Protein AF-A0A3D4LK82-F1 (afdb_monomer_lite)

Structure (mmCIF, N/CA/C/O backbone):
data_AF-A0A3D4LK82-F1
#
_entry.id   AF-A0A3D4LK82-F1
#
loop_
_atom_site.group_PDB
_atom_site.id
_atom_site.type_symbol
_atom_site.label_atom_id
_atom_site.label_alt_id
_atom_site.label_comp_id
_atom_site.label_asym_id
_atom_site.label_entity_id
_atom_site.label_seq_id
_atom_site.pdbx_PDB_ins_code
_atom_site.Cartn_x
_atom_site.Cartn_y
_atom_site.Cartn_z
_atom_site.occupancy
_atom_site.B_iso_or_equiv
_atom_site.auth_seq_id
_atom_site.auth_comp_id
_atom_site.auth_asym_id
_atom_site.auth_atom_id
_atom_site.pdbx_PDB_model_num
ATOM 1 N N . MET A 1 1 ? -35.563 -8.053 47.922 1.00 44.19 1 MET A N 1
ATOM 2 C CA . MET A 1 1 ? -35.223 -7.021 46.911 1.00 44.19 1 MET A CA 1
ATOM 3 C C . MET A 1 1 ? -33.877 -7.373 46.283 1.00 44.19 1 MET A C 1
ATOM 5 O O . MET A 1 1 ? -32.844 -7.147 46.899 1.00 44.19 1 MET A O 1
ATOM 9 N N . ASN A 1 2 ? -33.874 -8.011 45.109 1.00 56.84 2 ASN A N 1
ATOM 10 C CA . ASN A 1 2 ? -32.647 -8.524 44.489 1.00 56.84 2 ASN A CA 1
ATOM 11 C C . ASN A 1 2 ? -31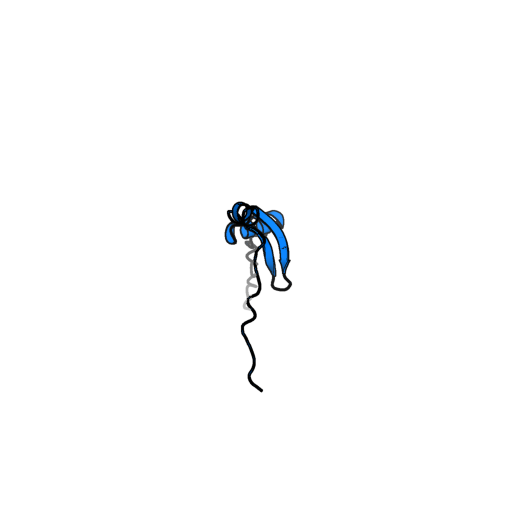.983 -7.421 43.643 1.00 56.84 2 ASN A C 1
ATOM 13 O O . ASN A 1 2 ? -32.512 -7.030 42.602 1.00 56.84 2 ASN A O 1
ATOM 17 N N . LYS A 1 3 ? -30.845 -6.881 44.098 1.00 60.91 3 LYS A N 1
ATOM 18 C CA . LYS A 1 3 ? -30.084 -5.853 43.367 1.00 60.91 3 LYS A CA 1
ATOM 19 C C . LYS A 1 3 ? -29.364 -6.515 42.185 1.00 60.91 3 LYS A C 1
ATOM 21 O O . LYS A 1 3 ? -28.329 -7.150 42.368 1.00 60.91 3 LYS A O 1
ATOM 26 N N . LYS A 1 4 ? -29.908 -6.385 40.970 1.00 69.69 4 LYS A N 1
ATOM 27 C CA . LYS A 1 4 ? -29.246 -6.853 39.740 1.00 69.69 4 LYS A CA 1
ATOM 28 C C . LYS A 1 4 ? -27.951 -6.052 39.540 1.00 69.69 4 LYS A C 1
ATOM 30 O O . LYS A 1 4 ? -28.003 -4.853 39.271 1.00 69.69 4 LYS A O 1
ATOM 35 N N . LYS A 1 5 ? -26.787 -6.696 39.699 1.00 69.38 5 LYS A N 1
ATOM 36 C CA . LYS A 1 5 ? -25.479 -6.095 39.393 1.00 69.38 5 LYS A CA 1
ATOM 37 C C . LYS A 1 5 ? -25.422 -5.798 37.891 1.00 69.38 5 LYS A C 1
ATOM 39 O O . LYS A 1 5 ? -25.488 -6.708 37.071 1.00 69.38 5 LYS A O 1
ATOM 44 N N . ARG A 1 6 ? -25.320 -4.516 37.532 1.00 69.25 6 ARG A N 1
ATOM 45 C CA . ARG A 1 6 ? -25.071 -4.065 36.157 1.00 69.25 6 ARG A CA 1
ATOM 46 C C . ARG A 1 6 ? -23.651 -4.489 35.775 1.00 69.25 6 ARG A C 1
ATOM 48 O O . ARG A 1 6 ? -22.686 -3.911 36.264 1.00 69.25 6 ARG A O 1
ATOM 55 N N . ILE A 1 7 ? -23.530 -5.506 34.928 1.00 72.25 7 ILE A N 1
ATOM 56 C CA . ILE A 1 7 ? -22.258 -5.889 34.311 1.00 72.25 7 ILE A CA 1
ATOM 57 C C . ILE A 1 7 ? -21.899 -4.768 33.328 1.00 72.25 7 ILE A C 1
ATOM 59 O O . ILE A 1 7 ? -22.588 -4.571 32.325 1.00 72.25 7 ILE A O 1
ATOM 63 N N . LYS A 1 8 ? -20.866 -3.980 33.643 1.00 72.00 8 LYS A N 1
ATOM 64 C CA . LYS A 1 8 ? -20.278 -3.040 32.685 1.00 72.00 8 LYS A CA 1
ATOM 65 C C . LYS A 1 8 ? -19.516 -3.884 31.666 1.00 72.00 8 LYS A C 1
ATOM 67 O O . LYS A 1 8 ? -18.537 -4.524 32.030 1.00 72.00 8 LYS A O 1
ATOM 72 N N . LYS A 1 9 ? -19.985 -3.917 30.417 1.00 69.38 9 LYS A N 1
ATOM 73 C CA . LYS A 1 9 ? -19.219 -4.483 29.304 1.00 69.38 9 LYS A CA 1
ATOM 74 C C . LYS A 1 9 ? -17.976 -3.608 29.132 1.00 69.38 9 LYS A C 1
ATOM 76 O O . LYS A 1 9 ? -18.092 -2.476 28.668 1.00 69.38 9 LYS A O 1
ATOM 81 N N . THR A 1 10 ? -16.824 -4.086 29.583 1.00 68.38 10 THR A N 1
ATOM 82 C CA . THR A 1 10 ? -15.530 -3.507 29.226 1.00 68.38 10 THR A CA 1
ATOM 83 C C . THR A 1 10 ? -15.376 -3.685 27.723 1.00 68.38 10 THR A C 1
ATOM 85 O O . THR A 1 10 ? -15.380 -4.809 27.225 1.00 68.38 10 THR A O 1
ATOM 88 N N . LYS A 1 11 ? -15.350 -2.579 26.976 1.00 67.94 11 LYS A N 1
ATOM 89 C CA . LYS A 1 11 ? -14.937 -2.623 25.575 1.00 67.94 11 LYS A CA 1
ATOM 90 C C . LYS A 1 11 ? -13.455 -2.992 25.606 1.00 67.94 11 LYS A C 1
ATOM 92 O O . LYS A 1 11 ? -12.672 -2.228 26.165 1.00 67.94 11 LYS A O 1
ATOM 97 N N . ASN A 1 12 ? -13.103 -4.182 25.122 1.00 67.81 12 ASN A N 1
ATOM 98 C CA . ASN A 1 12 ? -11.710 -4.492 24.820 1.00 67.81 12 ASN A CA 1
ATOM 99 C C . ASN A 1 12 ? -11.278 -3.486 23.755 1.00 67.81 12 ASN A C 1
ATOM 101 O O . ASN A 1 12 ? -11.803 -3.507 22.646 1.00 67.81 12 ASN A O 1
ATOM 105 N N . ASN A 1 13 ? -10.419 -2.555 24.155 1.00 64.06 13 ASN A N 1
ATOM 106 C CA . ASN A 1 13 ? -9.883 -1.494 23.309 1.00 64.06 13 ASN A CA 1
ATOM 107 C C . ASN A 1 13 ? -8.537 -1.896 22.682 1.00 64.06 13 ASN A C 1
ATOM 109 O O . ASN A 1 13 ? -7.857 -1.029 22.151 1.00 64.06 13 ASN A O 1
ATOM 113 N N . ASP A 1 14 ? -8.167 -3.181 22.709 1.00 73.50 14 ASP A N 1
ATOM 114 C CA . ASP A 1 14 ? -6.994 -3.715 21.996 1.00 73.50 14 ASP A CA 1
ATOM 115 C C . ASP A 1 14 ? -7.288 -3.864 20.497 1.00 73.50 14 ASP A C 1
ATOM 117 O O . ASP A 1 14 ? -7.181 -4.941 19.916 1.00 73.50 14 ASP A O 1
ATOM 121 N N . VAL A 1 15 ? -7.738 -2.780 19.867 1.00 74.69 15 VAL A N 1
ATOM 122 C CA . VAL A 1 15 ? -7.698 -2.668 18.412 1.00 74.69 15 VAL A CA 1
ATOM 123 C C . VAL A 1 15 ? -6.363 -2.024 18.094 1.00 74.69 15 VAL A C 1
ATOM 125 O O . VAL A 1 15 ? -6.124 -0.877 18.467 1.00 74.69 15 VAL A O 1
ATOM 128 N N . GLU A 1 16 ? -5.487 -2.782 17.449 1.00 79.75 16 GLU A N 1
ATOM 129 C CA . GLU A 1 16 ? -4.252 -2.246 16.901 1.00 79.75 16 GLU A CA 1
ATOM 130 C C . GLU A 1 16 ? -4.616 -1.300 15.751 1.00 79.75 16 GLU A C 1
ATOM 132 O O . GLU A 1 16 ? -5.289 -1.690 14.796 1.00 79.75 16 GLU A O 1
ATOM 137 N N . ILE A 1 17 ? -4.262 -0.025 15.902 1.00 84.88 17 ILE A N 1
ATOM 138 C CA . ILE A 1 17 ? -4.508 1.015 14.904 1.00 84.88 17 ILE A CA 1
ATOM 139 C C . ILE A 1 17 ? -3.170 1.287 14.237 1.00 84.88 17 ILE A C 1
ATOM 141 O O . ILE A 1 17 ? -2.245 1.758 14.898 1.00 84.88 17 ILE A O 1
ATOM 145 N N . TRP A 1 18 ? -3.077 0.982 12.949 1.00 89.25 18 TRP A N 1
ATOM 146 C CA . TRP A 1 18 ? -1.900 1.298 12.150 1.00 89.25 18 TRP A CA 1
ATOM 147 C C . TRP A 1 18 ? -1.971 2.725 11.626 1.00 89.25 18 TRP A C 1
ATOM 149 O O . TRP A 1 18 ? -3.058 3.250 11.356 1.00 89.25 18 TRP A O 1
ATOM 159 N N . THR A 1 19 ? -0.803 3.349 11.497 1.00 90.00 19 THR A N 1
ATOM 160 C CA . THR A 1 19 ? -0.682 4.577 10.713 1.00 90.00 19 THR A CA 1
ATOM 161 C C . THR A 1 19 ? -0.775 4.252 9.224 1.00 90.00 19 THR A C 1
ATOM 163 O O . THR A 1 19 ? -0.662 3.095 8.814 1.00 90.00 19 THR A O 1
ATOM 166 N N . GLU A 1 20 ? -1.013 5.275 8.408 1.00 86.12 20 GLU A N 1
ATOM 167 C CA . GLU A 1 20 ? -1.074 5.127 6.953 1.00 86.12 20 GLU A CA 1
ATOM 168 C C . GLU A 1 20 ? 0.250 4.583 6.405 1.00 86.12 20 GLU A C 1
ATOM 170 O O . GLU A 1 20 ? 0.238 3.617 5.649 1.00 86.12 20 GLU A O 1
ATOM 175 N N . GLU A 1 21 ? 1.386 5.092 6.893 1.00 86.88 21 GLU A N 1
ATOM 176 C CA . GLU A 1 21 ? 2.706 4.644 6.439 1.00 86.88 21 GLU A CA 1
ATOM 177 C C . GLU A 1 21 ? 2.953 3.166 6.767 1.00 86.88 21 GLU A C 1
ATOM 179 O O . GLU A 1 21 ? 3.442 2.415 5.931 1.00 86.88 21 GLU A O 1
ATOM 184 N N . GLN A 1 22 ? 2.552 2.716 7.961 1.00 89.06 22 GLN A N 1
ATOM 185 C CA . GLN A 1 22 ? 2.686 1.310 8.364 1.00 89.06 22 GLN A CA 1
ATOM 186 C C . GLN A 1 22 ? 1.833 0.379 7.501 1.00 89.06 22 GLN A C 1
ATOM 188 O O . GLN A 1 22 ? 2.232 -0.744 7.196 1.00 89.06 22 GLN A O 1
ATOM 193 N N . TYR A 1 23 ? 0.644 0.840 7.120 1.00 88.69 23 TYR A N 1
ATOM 194 C CA . TYR A 1 23 ? -0.239 0.086 6.245 1.00 88.69 23 TYR A CA 1
ATOM 195 C C . TYR A 1 23 ? 0.322 -0.004 4.820 1.00 88.69 23 TYR A C 1
ATOM 197 O O . TYR A 1 23 ? 0.276 -1.074 4.211 1.00 88.69 23 TYR A O 1
ATOM 205 N N . GLU A 1 24 ? 0.885 1.088 4.303 1.00 86.88 24 GLU A N 1
ATOM 206 C CA . GLU A 1 24 ? 1.532 1.116 2.990 1.00 86.88 24 GLU A CA 1
ATOM 207 C C . GLU A 1 24 ? 2.792 0.247 2.941 1.00 86.88 24 GLU A C 1
ATOM 209 O O . GLU A 1 24 ? 2.933 -0.540 2.008 1.00 86.88 24 GLU A O 1
ATOM 214 N N . GLU A 1 25 ? 3.663 0.320 3.953 1.00 87.25 25 GLU A N 1
ATOM 215 C CA . GLU A 1 25 ? 4.853 -0.538 4.066 1.00 87.25 25 GLU A CA 1
ATOM 216 C C . GLU A 1 25 ? 4.470 -2.021 4.101 1.00 87.25 25 GLU A C 1
ATOM 218 O O . GLU A 1 25 ? 5.016 -2.826 3.345 1.00 87.25 25 GLU A O 1
ATOM 223 N N . TYR A 1 26 ? 3.467 -2.382 4.908 1.00 89.38 26 TYR A N 1
ATOM 224 C CA . TYR A 1 26 ? 2.952 -3.750 4.966 1.00 89.38 26 TYR A CA 1
ATOM 225 C C . TYR A 1 26 ? 2.476 -4.251 3.597 1.00 89.38 26 TYR A C 1
ATOM 227 O O . TYR A 1 26 ? 2.746 -5.388 3.206 1.00 89.38 26 TYR A O 1
ATOM 235 N N . LEU A 1 27 ? 1.754 -3.412 2.856 1.00 88.19 27 LEU A N 1
ATOM 236 C CA . LEU A 1 27 ? 1.272 -3.767 1.527 1.00 88.19 27 LEU A CA 1
ATOM 237 C C . LEU A 1 27 ? 2.396 -3.831 0.497 1.00 88.19 27 LEU A C 1
ATOM 239 O O . LEU A 1 27 ? 2.364 -4.707 -0.366 1.00 88.19 27 LEU A O 1
ATOM 243 N N . ALA A 1 28 ? 3.378 -2.937 0.582 1.00 87.69 28 ALA A N 1
ATOM 244 C CA . ALA A 1 28 ? 4.555 -2.974 -0.271 1.00 87.69 28 ALA A CA 1
ATOM 245 C C . ALA A 1 28 ? 5.303 -4.301 -0.091 1.00 87.69 28 ALA A C 1
ATOM 247 O O . ALA A 1 28 ? 5.577 -4.985 -1.072 1.00 87.69 28 ALA A O 1
ATOM 248 N N . GLU A 1 29 ? 5.525 -4.739 1.149 1.00 87.31 29 GLU A N 1
ATOM 249 C CA . GLU A 1 29 ? 6.137 -6.042 1.433 1.00 87.31 29 GLU A CA 1
ATOM 250 C C . GLU A 1 29 ? 5.269 -7.220 0.965 1.00 87.31 29 GLU A C 1
ATOM 252 O O . GLU A 1 29 ? 5.777 -8.170 0.369 1.00 87.31 29 GLU A O 1
ATOM 257 N N . LEU A 1 30 ? 3.953 -7.168 1.204 1.00 89.62 30 LEU A N 1
ATOM 258 C CA . LEU A 1 30 ? 3.030 -8.257 0.863 1.00 89.62 30 LEU A CA 1
ATOM 259 C C . LEU A 1 30 ? 2.951 -8.525 -0.646 1.00 89.62 30 LEU A C 1
ATOM 261 O O . LEU A 1 30 ? 2.829 -9.678 -1.062 1.00 89.62 30 LEU A O 1
ATOM 265 N N . TYR A 1 31 ? 2.980 -7.465 -1.451 1.00 85.94 31 TYR A N 1
ATOM 266 C CA . TYR A 1 31 ? 2.903 -7.531 -2.913 1.00 85.94 31 TYR A CA 1
ATOM 267 C C . TYR A 1 31 ? 4.279 -7.492 -3.590 1.00 85.94 31 TYR A C 1
ATOM 269 O O . TYR A 1 31 ? 4.337 -7.444 -4.816 1.00 85.94 31 TYR A O 1
ATOM 277 N N . ASP A 1 32 ? 5.363 -7.516 -2.810 1.00 87.56 32 ASP A N 1
ATOM 278 C CA . ASP A 1 32 ? 6.743 -7.388 -3.284 1.00 87.56 32 ASP A CA 1
ATOM 279 C C . ASP A 1 32 ? 6.948 -6.150 -4.182 1.00 87.56 32 ASP A C 1
ATOM 281 O O . ASP A 1 32 ? 7.416 -6.229 -5.317 1.00 87.56 32 ASP A O 1
ATOM 285 N N . MET A 1 33 ? 6.544 -4.982 -3.680 1.00 86.50 33 MET A N 1
ATOM 286 C CA . MET A 1 33 ? 6.672 -3.683 -4.339 1.00 86.50 33 MET A CA 1
ATOM 287 C C . MET A 1 33 ? 7.778 -2.826 -3.716 1.00 86.50 33 MET A C 1
ATOM 289 O O . MET A 1 33 ? 7.932 -2.768 -2.500 1.00 86.50 33 MET A O 1
ATOM 293 N N . GLU A 1 34 ? 8.518 -2.116 -4.568 1.00 86.75 34 GLU A N 1
ATOM 294 C CA . GLU A 1 34 ? 9.504 -1.095 -4.190 1.00 86.75 34 GLU A CA 1
A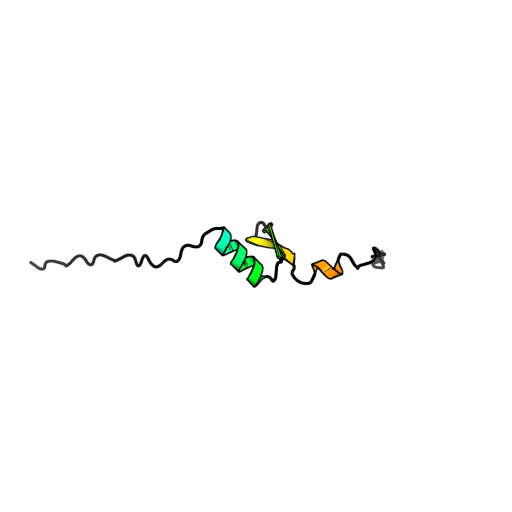TOM 295 C C . GLU A 1 34 ? 8.813 0.226 -3.826 1.00 86.75 34 GLU A C 1
ATOM 297 O O . GLU A 1 34 ? 9.253 0.957 -2.940 1.00 86.75 34 GLU A O 1
ATOM 302 N N . TYR A 1 35 ? 7.726 0.551 -4.531 1.00 85.12 35 TYR A N 1
ATOM 303 C CA . TYR A 1 35 ? 7.016 1.816 -4.378 1.00 85.12 35 TYR A CA 1
ATOM 304 C C . TYR A 1 35 ? 5.531 1.656 -4.685 1.00 85.12 35 TYR A C 1
ATOM 306 O O . TYR A 1 35 ? 5.177 1.147 -5.748 1.00 85.12 35 TYR A O 1
ATOM 314 N N . VAL A 1 36 ? 4.668 2.155 -3.798 1.00 89.12 36 VAL A N 1
ATOM 315 C CA . VAL A 1 36 ? 3.216 2.223 -4.008 1.00 89.12 36 VAL A CA 1
ATOM 316 C C . VAL A 1 36 ? 2.863 3.599 -4.566 1.00 89.12 36 VAL A C 1
ATOM 318 O O . VAL A 1 36 ? 3.090 4.619 -3.924 1.00 89.12 36 VAL A O 1
ATOM 321 N N . ALA A 1 37 ? 2.310 3.638 -5.779 1.00 88.75 37 ALA A N 1
ATOM 322 C CA . ALA A 1 37 ? 1.883 4.880 -6.425 1.00 88.75 37 ALA A CA 1
ATOM 323 C C . ALA A 1 37 ? 0.430 5.249 -6.084 1.00 88.75 37 ALA A C 1
ATOM 325 O O . ALA A 1 37 ? 0.021 6.399 -6.253 1.00 88.75 37 ALA A O 1
ATOM 326 N N . GLY A 1 38 ? -0.362 4.269 -5.646 1.00 89.56 38 GLY A N 1
ATOM 327 C CA . GLY A 1 38 ? -1.740 4.461 -5.225 1.00 89.56 38 GLY A CA 1
ATOM 328 C C . GLY A 1 38 ? -2.523 3.155 -5.154 1.00 89.56 38 GLY A C 1
ATOM 329 O O . GLY A 1 38 ? -1.962 2.059 -5.174 1.00 89.56 38 GLY A O 1
ATOM 330 N N . PHE A 1 39 ? -3.847 3.293 -5.092 1.00 90.75 39 PHE A N 1
ATOM 331 C CA . PHE A 1 39 ? -4.790 2.192 -4.925 1.00 90.75 39 PHE A CA 1
ATOM 332 C C . PHE A 1 39 ? -5.862 2.215 -6.009 1.00 90.75 39 PHE A C 1
ATOM 334 O O . PHE A 1 39 ? -6.375 3.270 -6.383 1.00 90.75 39 PHE A O 1
ATOM 341 N N . THR A 1 40 ? -6.22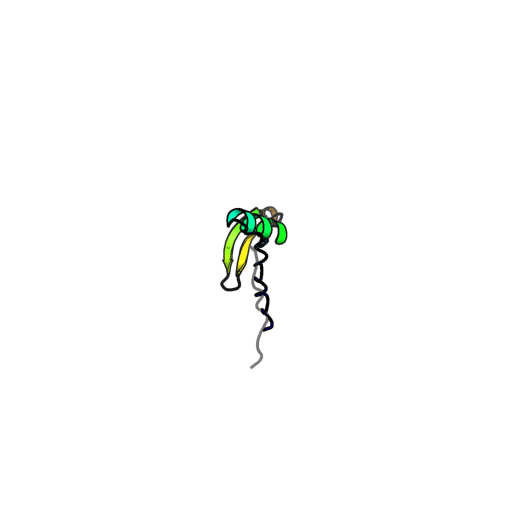1 1.035 -6.503 1.00 90.81 40 THR A N 1
ATOM 342 C CA . THR A 1 40 ? -7.388 0.863 -7.375 1.00 90.81 40 THR A CA 1
ATOM 343 C C . THR A 1 40 ? -8.687 1.083 -6.596 1.00 90.81 40 THR A C 1
ATOM 345 O O . THR A 1 40 ? -8.709 1.020 -5.367 1.00 90.81 40 THR A O 1
ATOM 348 N N . GLU A 1 41 ? -9.808 1.252 -7.302 1.00 89.69 41 GLU A N 1
ATOM 349 C CA . GLU A 1 41 ? -11.140 1.343 -6.677 1.00 89.69 41 GLU A CA 1
ATOM 350 C C . GLU A 1 41 ? -11.485 0.115 -5.809 1.00 89.69 41 GLU A C 1
ATOM 352 O O . GLU A 1 41 ? -12.278 0.215 -4.875 1.00 89.69 41 GLU A O 1
ATOM 357 N N . GLY A 1 42 ? -10.863 -1.038 -6.084 1.00 88.19 42 GLY A N 1
ATOM 358 C CA . GLY A 1 42 ? -10.992 -2.263 -5.291 1.00 88.19 42 GLY A CA 1
ATOM 359 C C . GLY A 1 42 ? -10.066 -2.345 -4.073 1.00 88.19 42 GLY A C 1
ATOM 360 O O . GLY A 1 42 ? -10.056 -3.374 -3.402 1.00 88.19 42 GLY A O 1
ATOM 361 N N . GLY A 1 43 ? -9.268 -1.308 -3.797 1.00 84.69 43 GLY A N 1
ATOM 362 C CA . GLY A 1 43 ? -8.304 -1.287 -2.693 1.00 84.69 43 GLY A CA 1
ATOM 363 C C . GLY A 1 43 ? -7.029 -2.096 -2.950 1.00 84.69 43 GLY A C 1
ATOM 364 O O . GLY A 1 43 ? -6.267 -2.340 -2.020 1.00 84.69 43 GLY A O 1
ATOM 365 N N . VAL A 1 44 ? -6.784 -2.516 -4.195 1.00 87.19 44 VAL A N 1
ATOM 366 C CA . VAL A 1 44 ? -5.540 -3.201 -4.580 1.00 87.19 44 VAL A CA 1
ATOM 367 C C . VAL A 1 44 ? -4.462 -2.149 -4.859 1.00 87.19 44 VAL A C 1
ATOM 369 O O . VAL A 1 44 ? -4.734 -1.257 -5.674 1.00 87.19 44 VAL A O 1
ATOM 372 N N . PRO A 1 45 ? -3.283 -2.220 -4.216 1.00 90.25 45 PRO A N 1
ATOM 373 C CA . PRO A 1 45 ? -2.189 -1.289 -4.471 1.00 90.25 45 PRO A CA 1
ATOM 374 C C . PRO A 1 45 ? -1.583 -1.503 -5.866 1.00 90.25 45 PRO A C 1
ATOM 376 O O . PRO A 1 45 ? -1.520 -2.629 -6.360 1.00 90.25 45 PRO A O 1
ATOM 379 N N . TYR A 1 46 ? -1.138 -0.419 -6.503 1.00 88.31 46 TYR A N 1
ATOM 380 C CA . TYR A 1 46 ? -0.384 -0.460 -7.758 1.00 88.31 46 TYR A CA 1
ATOM 381 C C . TYR A 1 46 ? 0.862 0.423 -7.665 1.00 88.31 46 TYR A C 1
ATOM 383 O O . TYR A 1 46 ? 0.865 1.460 -6.995 1.00 88.31 46 TYR A O 1
ATOM 391 N N . GLY A 1 47 ? 1.928 0.029 -8.358 1.00 88.44 47 GLY A N 1
ATOM 392 C CA . GLY A 1 47 ? 3.204 0.719 -8.257 1.00 88.44 47 GLY A CA 1
ATOM 393 C C . GLY A 1 47 ? 4.345 -0.013 -8.951 1.00 88.44 47 GLY A C 1
ATOM 394 O O . GLY A 1 47 ? 4.136 -0.663 -9.974 1.00 88.44 47 GLY A O 1
ATOM 395 N N 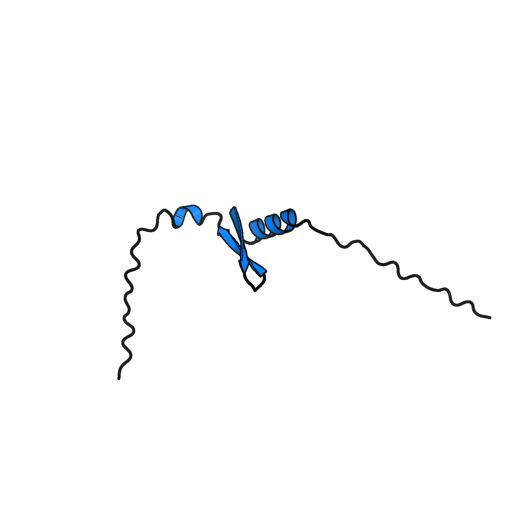. ILE A 1 48 ? 5.552 0.143 -8.413 1.00 86.56 48 ILE A N 1
ATOM 396 C CA . ILE A 1 48 ? 6.777 -0.465 -8.938 1.00 86.56 48 ILE A CA 1
ATOM 397 C C . ILE A 1 48 ? 7.038 -1.751 -8.158 1.00 86.56 48 ILE A C 1
ATOM 399 O O . ILE A 1 48 ? 7.184 -1.697 -6.940 1.00 86.56 48 ILE A O 1
ATOM 403 N N . PHE A 1 49 ? 7.114 -2.889 -8.846 1.00 87.12 49 PHE A N 1
ATOM 404 C CA . PHE A 1 49 ? 7.438 -4.179 -8.237 1.00 87.12 49 PHE A CA 1
ATOM 405 C C . PHE A 1 49 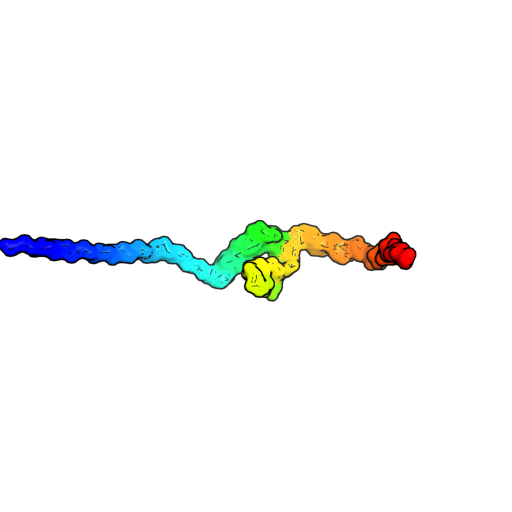? 8.946 -4.351 -8.033 1.00 87.12 49 PHE A C 1
ATOM 407 O O . PHE A 1 49 ? 9.756 -3.975 -8.890 1.00 87.12 49 PHE A O 1
ATOM 414 N N . ASN A 1 50 ? 9.322 -4.966 -6.914 1.00 80.81 50 ASN A N 1
ATOM 415 C CA . ASN A 1 50 ? 10.684 -5.420 -6.684 1.00 80.81 50 ASN A CA 1
ATOM 416 C C . ASN A 1 50 ? 11.029 -6.479 -7.742 1.00 80.81 50 ASN A C 1
ATOM 418 O O . ASN A 1 50 ? 10.264 -7.394 -8.026 1.00 80.81 50 ASN A O 1
ATOM 422 N N . GLY A 1 51 ? 12.191 -6.347 -8.378 1.00 69.69 51 GLY A N 1
ATOM 423 C CA . GLY A 1 51 ? 12.654 -7.297 -9.397 1.00 69.69 51 GLY A CA 1
ATOM 424 C C . GLY A 1 51 ? 12.172 -7.009 -10.824 1.00 69.69 51 GLY A C 1
ATOM 425 O O . GLY A 1 51 ? 12.986 -7.123 -11.739 1.00 69.69 51 GLY A O 1
ATOM 426 N N . GLU A 1 52 ? 10.940 -6.532 -11.031 1.00 56.50 52 GLU A N 1
ATOM 427 C CA . GLU A 1 52 ? 10.436 -6.184 -12.378 1.00 56.50 52 GLU A CA 1
ATOM 428 C C . GLU A 1 52 ? 11.046 -4.889 -12.936 1.00 56.50 52 GLU A C 1
ATOM 430 O O . GLU A 1 52 ? 11.119 -4.703 -14.154 1.00 56.50 52 GLU A O 1
ATOM 435 N N . ALA A 1 53 ? 11.569 -4.011 -12.069 1.00 53.66 53 ALA A N 1
ATOM 436 C CA . ALA A 1 53 ? 12.274 -2.793 -12.476 1.00 53.66 53 ALA A CA 1
ATOM 437 C C . ALA A 1 53 ? 13.467 -3.055 -13.424 1.00 53.66 53 ALA A C 1
ATOM 439 O O . ALA A 1 53 ? 13.903 -2.155 -14.143 1.00 53.66 53 ALA A O 1
ATOM 440 N N . LYS A 1 54 ? 14.005 -4.283 -13.445 1.00 50.88 54 LYS A N 1
ATOM 441 C CA . LYS A 1 54 ? 15.095 -4.674 -14.351 1.00 50.88 54 LYS A CA 1
ATOM 442 C C . LYS A 1 54 ? 14.622 -5.126 -15.729 1.00 50.88 54 LYS A C 1
ATOM 444 O O . LYS A 1 54 ? 15.408 -5.025 -16.670 1.00 50.88 54 LYS A O 1
ATOM 449 N N . ASP A 1 55 ? 13.379 -5.574 -15.873 1.00 51.56 55 ASP A N 1
ATOM 450 C CA . ASP A 1 55 ? 12.925 -6.213 -17.109 1.00 51.56 55 ASP A CA 1
ATOM 451 C C . ASP A 1 55 ? 12.237 -5.226 -18.064 1.00 51.56 55 ASP A C 1
ATOM 453 O O . ASP A 1 55 ? 12.486 -5.290 -19.268 1.00 51.56 55 ASP A O 1
ATOM 457 N N . TRP A 1 56 ? 11.493 -4.226 -17.565 1.00 52.41 56 TRP A N 1
ATOM 458 C CA . TRP A 1 56 ? 10.879 -3.198 -18.432 1.00 52.41 56 TRP A CA 1
ATOM 459 C C . TRP A 1 56 ? 11.913 -2.319 -19.153 1.00 52.41 56 TRP A C 1
ATOM 461 O O . TRP A 1 56 ? 11.682 -1.869 -20.273 1.00 52.41 56 TRP A O 1
ATOM 471 N N . ALA A 1 57 ? 13.074 -2.094 -18.532 1.00 53.81 57 ALA A N 1
ATOM 472 C CA . ALA A 1 57 ? 14.179 -1.355 -19.138 1.00 53.81 57 ALA A CA 1
ATOM 473 C C . ALA A 1 57 ? 14.954 -2.185 -20.183 1.00 53.81 57 ALA A C 1
ATOM 475 O O . ALA A 1 57 ? 15.751 -1.624 -20.934 1.00 53.81 57 ALA A O 1
ATOM 476 N N . ASN A 1 58 ? 14.738 -3.508 -20.237 1.00 50.25 58 ASN A N 1
ATOM 477 C CA . ASN A 1 58 ? 15.449 -4.437 -21.122 1.00 50.25 58 ASN A CA 1
ATOM 478 C C . ASN A 1 58 ? 14.556 -5.126 -22.165 1.00 50.25 58 ASN A C 1
ATOM 480 O O . ASN A 1 58 ? 15.079 -5.864 -22.998 1.00 50.25 58 ASN A O 1
ATOM 484 N N . THR A 1 59 ? 13.241 -4.897 -22.179 1.00 47.47 59 THR A N 1
ATOM 485 C CA . THR A 1 59 ? 12.375 -5.367 -23.267 1.00 47.47 59 THR A CA 1
ATOM 486 C C . THR A 1 59 ? 12.523 -4.463 -24.496 1.00 47.47 59 THR A C 1
ATOM 488 O O . THR A 1 59 ? 12.044 -3.329 -24.461 1.00 47.47 59 THR A O 1
ATOM 491 N N . PRO A 1 60 ? 13.155 -4.913 -25.603 1.00 46.56 60 PRO A N 1
ATOM 492 C CA . PRO A 1 60 ? 13.099 -4.173 -26.851 1.00 46.56 60 PRO A CA 1
ATOM 493 C C . PRO A 1 60 ? 11.646 -4.154 -27.327 1.00 46.56 60 PRO A C 1
ATOM 495 O O . PRO A 1 60 ? 11.027 -5.199 -27.535 1.00 46.56 60 PRO A O 1
ATOM 498 N N . GLU A 1 61 ? 11.122 -2.945 -27.481 1.00 53.72 61 GLU A N 1
ATOM 499 C CA . GLU A 1 61 ? 9.821 -2.600 -28.041 1.00 53.72 61 GLU A CA 1
ATOM 500 C C . GLU A 1 61 ? 9.578 -3.353 -29.365 1.00 53.72 61 GLU A C 1
ATOM 502 O O . GLU A 1 61 ? 9.985 -2.929 -30.443 1.00 53.72 61 GLU A O 1
ATOM 507 N N . SER A 1 62 ? 8.981 -4.543 -29.288 1.00 51.69 62 SER A N 1
ATOM 508 C CA . SER A 1 62 ? 8.634 -5.345 -30.465 1.00 51.69 62 SER A CA 1
ATOM 509 C C . SER A 1 62 ? 7.484 -6.315 -30.192 1.00 51.69 62 SER A C 1
ATOM 511 O O . SER A 1 62 ? 7.497 -7.460 -30.632 1.00 51.69 62 SER A O 1
ATOM 513 N N . ASN A 1 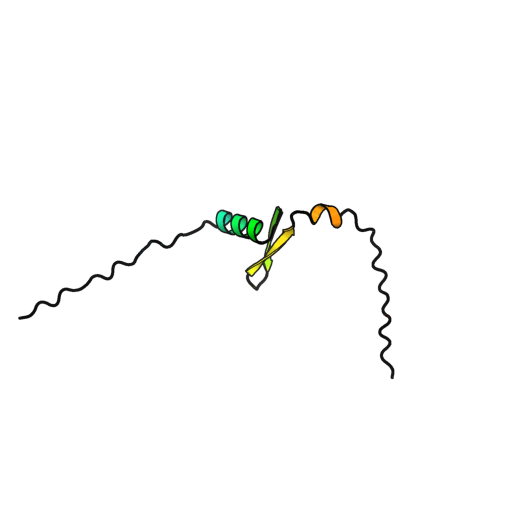63 ? 6.414 -5.837 -29.549 1.00 47.38 63 ASN A N 1
ATOM 514 C CA . ASN A 1 63 ? 5.110 -6.485 -29.706 1.00 47.38 63 ASN A CA 1
ATOM 515 C C . ASN A 1 63 ? 4.524 -6.102 -31.069 1.00 47.38 63 ASN A C 1
ATOM 517 O O . ASN A 1 63 ? 3.689 -5.210 -31.207 1.00 47.38 63 ASN A O 1
ATOM 521 N N . LYS A 1 64 ? 5.000 -6.801 -32.102 1.00 46.75 64 LYS A N 1
ATOM 522 C CA . LYS A 1 64 ? 4.303 -6.919 -33.378 1.00 46.75 64 LYS A CA 1
ATOM 523 C C . LYS A 1 64 ? 3.031 -7.723 -33.094 1.00 46.75 64 LYS A C 1
ATOM 525 O O . LYS A 1 64 ? 3.103 -8.928 -32.875 1.00 46.75 64 LYS A O 1
ATOM 530 N N . TYR A 1 65 ? 1.890 -7.043 -33.022 1.00 50.19 65 TYR A N 1
ATOM 531 C CA . TYR A 1 65 ? 0.575 -7.680 -33.005 1.00 50.19 65 TYR A CA 1
ATOM 532 C C . TYR A 1 65 ? 0.465 -8.589 -34.240 1.00 50.19 65 TYR A C 1
ATOM 534 O O . TYR A 1 65 ? 0.365 -8.088 -35.358 1.00 50.19 65 TYR A O 1
ATOM 542 N N . ASN A 1 66 ? 0.527 -9.910 -34.056 1.00 48.00 66 ASN A N 1
ATOM 543 C CA . ASN A 1 66 ? 0.008 -10.853 -35.044 1.00 48.00 66 ASN A CA 1
ATOM 544 C C . ASN A 1 66 ? -1.470 -11.051 -34.704 1.00 48.00 66 ASN A C 1
ATOM 546 O O . ASN A 1 66 ? -1.827 -11.852 -33.840 1.00 48.00 66 ASN A O 1
ATOM 550 N N . ASP A 1 67 ? -2.301 -10.211 -35.312 1.00 52.62 67 ASP A N 1
ATOM 551 C CA . ASP A 1 67 ? -3.755 -10.315 -35.299 1.00 52.62 67 ASP A CA 1
ATOM 552 C C . ASP A 1 67 ? -4.178 -11.348 -36.353 1.00 52.62 67 ASP A C 1
ATOM 554 O O . ASP A 1 67 ? -4.566 -11.001 -37.462 1.00 52.62 67 ASP A O 1
ATOM 558 N N . ASP A 1 68 ? -4.026 -12.633 -36.021 1.00 59.19 68 ASP A N 1
ATOM 559 C CA . ASP A 1 68 ? -4.431 -13.758 -36.881 1.00 59.19 68 ASP A CA 1
ATOM 560 C C . ASP A 1 68 ? -5.845 -14.279 -36.536 1.00 59.19 68 ASP A C 1
ATOM 562 O O . ASP A 1 68 ? -6.202 -15.407 -36.875 1.00 59.19 68 ASP A O 1
ATOM 566 N N . ASN A 1 69 ? -6.687 -13.484 -35.866 1.00 58.44 69 ASN A N 1
ATOM 567 C CA . ASN A 1 69 ? -8.090 -13.846 -35.637 1.00 58.44 69 ASN A CA 1
ATOM 568 C C . ASN A 1 69 ? -8.985 -13.310 -36.765 1.00 58.44 69 ASN A C 1
ATOM 570 O O . ASN A 1 69 ? -9.849 -12.457 -36.554 1.00 58.44 69 ASN A O 1
ATOM 574 N N . GLU A 1 70 ? -8.809 -13.851 -37.974 1.00 61.47 70 GLU A N 1
ATOM 575 C CA . GLU A 1 70 ? -9.812 -13.721 -39.034 1.00 61.47 70 GLU A CA 1
ATOM 576 C C . GLU A 1 70 ? -11.112 -14.423 -38.600 1.00 61.47 70 GLU A C 1
ATOM 578 O O . GLU A 1 70 ? -11.172 -15.642 -38.434 1.00 61.47 70 GLU A O 1
ATOM 583 N N . ILE A 1 71 ? -12.176 -13.641 -38.410 1.00 59.56 71 ILE A N 1
ATOM 584 C CA . ILE A 1 71 ? -13.542 -14.140 -38.225 1.00 59.56 71 ILE A CA 1
ATOM 585 C C . ILE A 1 71 ? -14.068 -14.541 -39.615 1.00 59.56 71 ILE A C 1
ATOM 587 O O . ILE A 1 71 ? -14.172 -13.663 -40.476 1.00 59.56 71 ILE A O 1
ATOM 591 N N . PRO A 1 72 ? -14.414 -15.815 -39.882 1.00 66.44 72 PRO A N 1
ATOM 592 C CA . PRO A 1 72 ? -14.997 -16.181 -41.168 1.00 66.44 72 PRO A CA 1
ATOM 593 C C . PRO A 1 72 ? -16.431 -15.633 -41.284 1.00 66.44 72 PRO A C 1
ATOM 595 O O . PRO A 1 72 ? -17.215 -15.748 -40.338 1.00 66.44 72 PRO A O 1
ATOM 598 N N . PHE A 1 73 ? -16.740 -15.030 -42.439 1.00 63.66 73 PHE A N 1
ATOM 599 C CA . PHE A 1 73 ? -18.063 -14.502 -42.812 1.00 63.66 73 PHE A CA 1
ATOM 600 C C . PHE A 1 73 ? -19.097 -15.605 -43.065 1.00 63.66 73 PHE A C 1
ATOM 602 O O . PHE A 1 73 ? -18.725 -16.642 -43.664 1.00 63.66 73 PHE A O 1
#

Foldseek 3Di:
DDDPDPDDPDDPPPPDDDDPVRVLVVLCVVQQHPDFPDADPVRRTDDHHDPCVVVVVPDDPDPPDPPPPDDDD

pLDDT: mean 72.81, std 15.64, range [44.19, 90.81]

Sequence (73 aa):
MNKKKRIKKTKNNDVEIWTEEQYEEYLAELYDMEYVAGFTEGGVPYGIFNGEAKDWANTPESNKYNDDNEIPF

Secondary structure (DSSP, 8-state):
-------------------HHHHHHHHHHHTTEEEEEEE-TTS-EEEEETTGGGTTTT--S------------

Radius of gyration: 26.35 Å; chains: 1; bounding box: 51×21×90 Å